Protein AF-A0A7R8X132-F1 (afdb_monomer_lite)

pLDDT: mean 85.8, std 8.88, range [59.72, 95.94]

InterPro domains:
  IPR022711 Ribonuclease Y, N-terminal [PF12072] (1-129)
  IPR036612 K Homology domain, type 1 superfamily [SSF54791] (126-168)

Radius of gyration: 62.12 Å; chains: 1; bounding box: 132×39×145 Å

Structure (mmCIF, N/CA/C/O backbone):
data_AF-A0A7R8X132-F1
#
_entry.id   AF-A0A7R8X132-F1
#
loop_
_atom_site.group_PDB
_atom_site.id
_atom_site.type_symbol
_atom_site.label_atom_id
_atom_site.label_alt_id
_atom_site.label_comp_id
_atom_site.label_asym_id
_atom_site.label_entity_id
_atom_site.label_seq_id
_atom_site.pdbx_PDB_ins_code
_atom_site.Cartn_x
_atom_site.Cartn_y
_atom_site.Cartn_z
_atom_site.occupancy
_atom_site.B_iso_or_equiv
_atom_site.auth_seq_id
_atom_site.auth_comp_id
_atom_site.auth_asym_id
_atom_site.auth_atom_id
_atom_site.pdbx_PDB_model_num
ATOM 1 N N . MET A 1 1 ? -86.370 -22.093 54.206 1.00 59.72 1 MET A N 1
ATOM 2 C CA . MET A 1 1 ? -85.338 -21.589 55.145 1.00 59.72 1 MET A CA 1
ATOM 3 C C . MET A 1 1 ? -84.038 -22.384 55.044 1.00 59.72 1 MET A C 1
ATOM 5 O O . MET A 1 1 ? -83.043 -21.767 54.700 1.00 59.72 1 MET A O 1
ATOM 9 N N . LYS A 1 2 ? -84.050 -23.722 55.172 1.00 67.25 2 LYS A N 1
ATOM 10 C CA . LYS A 1 2 ? -82.848 -24.579 55.025 1.00 67.25 2 LYS A CA 1
ATOM 11 C C . LYS A 1 2 ? -82.049 -24.409 53.719 1.00 67.25 2 LYS A C 1
ATOM 13 O O . LYS A 1 2 ? -80.828 -24.448 53.737 1.00 67.25 2 LYS A O 1
ATOM 18 N N . GLU A 1 3 ? -82.719 -24.190 52.590 1.00 69.88 3 GLU A N 1
ATOM 19 C CA . GLU A 1 3 ? -82.065 -24.012 51.278 1.00 69.88 3 GLU A CA 1
ATOM 20 C C . GLU A 1 3 ? -81.269 -22.697 51.173 1.00 69.88 3 GLU A C 1
ATOM 22 O O . GLU A 1 3 ? -80.229 -22.631 50.524 1.00 69.88 3 GLU A O 1
ATOM 27 N N . ARG A 1 4 ? -81.729 -21.650 51.872 1.00 72.94 4 ARG A N 1
ATOM 28 C CA . ARG A 1 4 ? -81.042 -20.354 51.959 1.00 72.94 4 ARG A CA 1
ATOM 29 C C . ARG A 1 4 ? -79.804 -20.443 52.848 1.00 72.94 4 ARG A C 1
ATOM 31 O O . ARG A 1 4 ? -78.774 -19.896 52.485 1.00 72.94 4 ARG A O 1
ATOM 38 N N . GLU A 1 5 ? -79.892 -21.166 53.963 1.00 76.25 5 GLU A N 1
ATOM 39 C CA . GLU A 1 5 ? -78.749 -21.411 54.854 1.00 76.25 5 GLU A CA 1
ATOM 40 C C . GLU A 1 5 ? -77.649 -22.218 54.153 1.00 76.25 5 GLU A C 1
ATOM 42 O O . GLU A 1 5 ? -76.478 -21.858 54.232 1.00 76.25 5 GLU A O 1
ATOM 47 N N . LEU A 1 6 ? -78.017 -23.251 53.390 1.00 80.38 6 LEU A N 1
ATOM 48 C CA . LEU A 1 6 ? -77.071 -24.037 52.589 1.00 80.38 6 LEU A CA 1
ATOM 49 C C . LEU A 1 6 ? -76.350 -23.197 51.523 1.00 80.38 6 LEU A C 1
ATOM 51 O O . LEU A 1 6 ? -75.138 -23.336 51.361 1.00 80.38 6 LEU A O 1
ATOM 55 N N . ASN A 1 7 ? -77.063 -22.299 50.835 1.00 82.19 7 ASN A N 1
ATOM 56 C CA . ASN A 1 7 ? -76.456 -21.398 49.849 1.00 82.19 7 ASN A CA 1
ATOM 57 C C . ASN A 1 7 ? -75.513 -20.369 50.489 1.00 82.19 7 ASN A C 1
ATOM 59 O O . ASN A 1 7 ? -74.453 -20.088 49.934 1.00 82.19 7 ASN A O 1
ATOM 63 N N . VAL A 1 8 ? -75.859 -19.842 51.668 1.00 84.00 8 VAL A N 1
ATOM 64 C CA . VAL A 1 8 ? -74.996 -18.907 52.409 1.00 84.00 8 VAL A CA 1
ATOM 65 C C . VAL A 1 8 ? -73.705 -19.597 52.856 1.00 84.00 8 VAL A C 1
ATOM 67 O O . VAL A 1 8 ? -72.623 -19.064 52.633 1.00 84.00 8 VAL A O 1
ATOM 70 N N . VAL A 1 9 ? -73.787 -20.822 53.382 1.00 86.19 9 VAL A N 1
ATOM 71 C CA . VAL A 1 9 ? -72.600 -21.599 53.789 1.00 86.19 9 VAL A CA 1
ATOM 72 C C . VAL A 1 9 ? -71.705 -21.950 52.591 1.00 86.19 9 VAL A C 1
ATOM 74 O O . VAL A 1 9 ? -70.477 -21.956 52.709 1.00 86.19 9 VAL A O 1
ATOM 77 N N . ALA A 1 10 ? -72.290 -22.234 51.424 1.00 85.56 10 ALA A N 1
ATOM 78 C CA . ALA A 1 10 ? -71.531 -22.474 50.198 1.00 85.56 10 ALA A CA 1
ATOM 79 C C . ALA A 1 10 ? -70.806 -21.205 49.714 1.00 85.56 10 ALA A C 1
ATOM 81 O O . ALA A 1 10 ? -69.617 -21.268 49.394 1.00 85.56 10 ALA A O 1
ATOM 82 N N . GLN A 1 11 ? -71.483 -20.051 49.735 1.00 86.12 11 GLN A N 1
ATOM 83 C CA . GLN A 1 11 ? -70.882 -18.760 49.392 1.00 86.12 11 GLN A CA 1
ATOM 84 C C . GLN A 1 11 ? -69.781 -18.348 50.376 1.00 86.12 11 GLN A C 1
ATOM 86 O O . GLN A 1 11 ? -68.740 -17.865 49.939 1.00 86.12 11 GLN A O 1
ATOM 91 N N . GLU A 1 12 ? -69.954 -18.582 51.679 1.00 86.44 12 GLU A N 1
ATOM 92 C CA . GLU A 1 12 ? -68.905 -18.332 52.677 1.00 86.44 12 GLU A CA 1
ATOM 93 C C . GLU A 1 12 ? -67.660 -19.186 52.426 1.00 86.44 12 GLU A C 1
ATOM 95 O O . GLU A 1 12 ? -66.541 -18.677 52.504 1.00 86.44 12 GLU A O 1
ATOM 100 N N . LYS A 1 13 ? -67.824 -20.468 52.074 1.00 89.00 13 LYS A N 1
ATOM 101 C CA . LYS A 1 13 ? -66.693 -21.337 51.709 1.00 89.00 13 LYS A CA 1
ATOM 102 C C . LYS A 1 13 ? -65.986 -20.872 50.437 1.00 89.00 13 LYS A C 1
ATOM 104 O O . LYS A 1 13 ? -64.757 -20.885 50.396 1.00 89.00 13 LYS A O 1
ATOM 109 N N . GLU A 1 14 ? -66.732 -20.459 49.414 1.00 91.31 14 GLU A N 1
ATOM 110 C CA . GLU A 1 14 ? -66.153 -19.941 48.170 1.00 91.31 14 GLU A CA 1
ATOM 111 C C . GLU A 1 14 ? -65.413 -18.613 48.398 1.00 91.31 14 GLU A C 1
ATOM 113 O O . GLU A 1 14 ? -64.318 -18.414 47.870 1.00 91.31 14 GLU A O 1
ATOM 118 N N . LEU A 1 15 ? -65.972 -17.726 49.229 1.00 90.19 15 LEU A N 1
ATOM 119 C CA . LEU A 1 15 ? -65.327 -16.481 49.646 1.00 90.19 15 LEU A CA 1
ATOM 120 C C . LEU A 1 15 ? -64.038 -16.746 50.421 1.00 90.19 15 LEU A C 1
ATOM 122 O O . LEU A 1 15 ? -63.036 -16.093 50.145 1.00 90.19 15 LEU A O 1
ATOM 126 N N . LYS A 1 16 ? -64.030 -17.734 51.323 1.00 92.31 16 LYS A N 1
ATOM 127 C CA . LYS A 1 16 ? -62.822 -18.138 52.056 1.00 92.31 16 LYS A CA 1
ATOM 128 C C . LYS A 1 16 ? -61.724 -18.629 51.114 1.00 92.31 16 LYS A C 1
ATOM 130 O O . LYS A 1 16 ? -60.610 -18.130 51.169 1.00 92.31 16 LYS A O 1
ATOM 135 N N . LEU A 1 17 ? -62.067 -19.511 50.172 1.00 92.00 17 LEU A N 1
ATOM 136 C CA . LEU A 1 17 ? -61.132 -20.002 49.152 1.00 92.00 17 LEU A CA 1
ATOM 137 C C . LEU A 1 17 ? -60.581 -18.882 48.259 1.00 92.00 17 LEU A C 1
ATOM 139 O O . LEU A 1 17 ? -59.413 -18.917 47.874 1.00 92.00 17 LEU A O 1
ATOM 143 N N . LYS A 1 18 ? -61.409 -17.894 47.897 1.00 92.19 18 LYS A N 1
ATOM 144 C CA . LYS A 1 18 ? -60.948 -16.719 47.143 1.00 92.19 18 LYS A CA 1
ATOM 145 C C . LYS A 1 18 ? -60.043 -15.827 47.991 1.00 92.19 18 LYS A C 1
ATOM 147 O O . LYS A 1 18 ? -59.037 -15.367 47.465 1.00 92.19 18 LYS A O 1
ATOM 152 N N . ALA A 1 19 ? -60.364 -15.615 49.267 1.00 91.75 19 ALA A N 1
ATOM 153 C CA . ALA A 1 19 ? -59.540 -14.834 50.187 1.00 91.75 19 ALA A CA 1
ATOM 154 C C . ALA A 1 19 ? -58.163 -15.480 50.402 1.00 91.75 19 ALA A C 1
ATOM 156 O O . ALA A 1 19 ? -57.153 -14.792 50.294 1.00 91.75 19 ALA A O 1
ATOM 157 N N . ASP A 1 20 ? -58.113 -16.800 50.592 1.00 92.69 20 ASP A N 1
ATOM 158 C CA . ASP A 1 20 ? -56.856 -17.538 50.745 1.00 92.69 20 ASP A CA 1
ATOM 159 C C . ASP A 1 20 ? -55.994 -17.448 49.470 1.00 92.69 20 ASP A C 1
ATOM 161 O O . ASP A 1 20 ? -54.802 -17.167 49.550 1.00 92.69 20 ASP A O 1
ATOM 165 N N . LYS A 1 21 ? -56.600 -17.566 48.276 1.00 94.00 21 LYS A N 1
ATOM 1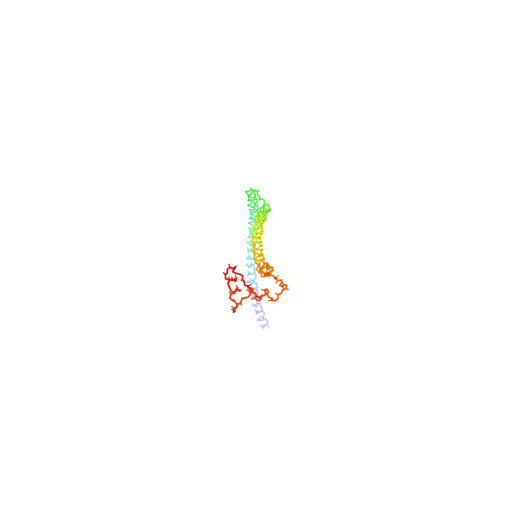66 C CA . LYS A 1 21 ? -55.890 -17.381 46.992 1.00 94.00 21 LYS A CA 1
ATOM 167 C C . LYS A 1 21 ? -55.400 -15.955 46.753 1.00 94.00 21 LYS A C 1
ATOM 169 O O . LYS A 1 21 ? -54.410 -15.764 46.051 1.00 94.00 21 LYS A O 1
ATOM 174 N N . VAL A 1 22 ? -56.134 -14.950 47.229 1.00 93.44 22 VAL A N 1
ATOM 175 C CA . VAL A 1 22 ? -55.699 -13.549 47.135 1.00 93.44 22 VAL A CA 1
ATOM 176 C C . VAL A 1 22 ? -54.499 -13.335 48.046 1.00 93.44 22 VAL A C 1
ATOM 178 O O . VAL A 1 22 ? -53.516 -12.764 47.595 1.00 93.44 22 VAL A O 1
ATOM 181 N N . ARG A 1 23 ? -54.539 -13.884 49.261 1.00 94.44 23 ARG A N 1
ATOM 182 C CA . ARG A 1 23 ? -53.448 -13.784 50.228 1.00 94.44 23 ARG A CA 1
ATOM 183 C C . ARG A 1 23 ? -52.166 -14.463 49.744 1.00 94.44 23 ARG A C 1
ATOM 185 O O . ARG A 1 23 ? -51.103 -13.864 49.812 1.00 94.44 23 ARG A O 1
ATOM 192 N N . GLU A 1 24 ? -52.278 -15.660 49.170 1.00 94.44 24 GLU A N 1
ATOM 193 C CA . GLU A 1 24 ? -51.142 -16.366 48.556 1.00 94.44 24 GLU A CA 1
ATOM 194 C C . GLU A 1 24 ? -50.525 -15.547 47.410 1.00 94.44 24 GLU A C 1
ATOM 196 O O . GLU A 1 24 ? -49.309 -15.435 47.300 1.00 94.44 24 GLU A O 1
ATOM 201 N N . LYS A 1 25 ? -51.358 -14.900 46.582 1.00 94.06 25 LYS A N 1
ATOM 202 C CA . LYS A 1 25 ? -50.873 -14.004 45.523 1.00 94.06 25 LYS A CA 1
ATOM 203 C C . LYS A 1 25 ? -50.231 -12.728 46.059 1.00 94.06 25 LYS A C 1
ATOM 205 O O . LYS A 1 25 ? -49.296 -12.245 45.431 1.00 94.06 25 LYS A O 1
ATOM 210 N N . GLU A 1 26 ? -50.744 -12.159 47.145 1.00 94.31 26 GLU A N 1
ATOM 211 C CA . GLU A 1 26 ? -50.146 -10.983 47.789 1.00 94.31 26 GLU A CA 1
ATOM 212 C C . GLU A 1 26 ? -48.752 -11.312 48.331 1.00 94.31 26 GLU A C 1
ATOM 214 O O . GLU A 1 26 ? -47.812 -10.574 48.046 1.00 94.31 26 GLU A O 1
ATOM 219 N N . GLU A 1 27 ? -48.590 -12.458 48.998 1.00 94.38 27 GLU A N 1
ATOM 220 C CA . GLU A 1 27 ? -47.289 -12.932 49.491 1.00 94.38 27 GLU A CA 1
ATOM 221 C C . GLU A 1 27 ? -46.299 -13.200 48.336 1.00 94.38 27 GLU A C 1
ATOM 223 O O . GLU A 1 27 ? -45.138 -12.784 48.396 1.00 94.38 27 GLU A O 1
ATOM 228 N N . ASP A 1 28 ? -46.760 -13.809 47.237 1.00 94.62 28 ASP A N 1
ATOM 229 C CA . ASP A 1 28 ? -45.958 -14.019 46.021 1.00 94.62 28 ASP A CA 1
ATOM 230 C C . ASP A 1 28 ? -45.520 -12.694 45.368 1.00 94.62 28 ASP A C 1
ATOM 232 O O . ASP A 1 28 ? -44.400 -12.573 44.856 1.00 94.62 28 ASP A O 1
ATOM 236 N N . ILE A 1 29 ? -46.406 -11.692 45.352 1.00 94.38 29 ILE A N 1
ATOM 237 C CA . ILE A 1 29 ? -46.115 -10.365 44.799 1.00 94.38 29 ILE A CA 1
ATOM 238 C C . ILE A 1 29 ? -45.101 -9.634 45.682 1.00 94.38 29 ILE A C 1
ATOM 240 O O . ILE A 1 29 ? -44.121 -9.120 45.144 1.00 94.38 29 ILE A O 1
ATOM 244 N N . GLU A 1 30 ? -45.272 -9.635 47.007 1.00 95.25 30 GLU A N 1
ATOM 245 C CA . GLU A 1 30 ? -44.312 -9.027 47.940 1.00 95.25 30 GLU A CA 1
ATOM 246 C C . GLU A 1 30 ? -42.924 -9.670 47.826 1.00 95.25 30 GLU A C 1
ATOM 248 O O . GLU A 1 30 ? -41.906 -8.969 47.779 1.00 95.25 30 GLU A O 1
ATOM 253 N N . SER A 1 31 ? -42.867 -11.002 47.708 1.00 95.00 31 SER A N 1
ATOM 254 C CA . SER A 1 31 ? -41.612 -11.725 47.498 1.00 95.00 31 SER A CA 1
ATOM 255 C C . SER A 1 31 ? -40.907 -11.254 46.221 1.00 95.00 31 SER A C 1
ATOM 257 O O . SER A 1 31 ? -39.746 -10.829 46.276 1.00 95.00 31 SER A O 1
ATOM 259 N N . ARG A 1 32 ? -41.627 -11.216 45.091 1.00 94.38 32 ARG A N 1
ATOM 260 C CA . ARG A 1 32 ? -41.091 -10.747 43.802 1.00 94.38 32 ARG A CA 1
ATOM 261 C C . ARG A 1 32 ? -40.678 -9.282 43.827 1.00 94.38 32 ARG A C 1
ATOM 263 O O . ARG A 1 32 ? -39.668 -8.931 43.219 1.00 94.38 32 ARG A O 1
ATOM 270 N N . GLU A 1 33 ? -41.421 -8.415 44.508 1.00 94.62 33 GLU A N 1
ATOM 271 C CA . GLU A 1 33 ? -41.042 -7.007 44.650 1.00 94.62 33 GLU A CA 1
ATOM 272 C C . GLU A 1 33 ? -39.722 -6.856 45.412 1.00 94.62 33 GLU A C 1
ATOM 274 O O . GLU A 1 33 ? -38.860 -6.071 45.000 1.00 94.62 33 GLU A O 1
ATOM 279 N N . SER A 1 34 ? -39.517 -7.652 46.467 1.00 95.00 34 SER A N 1
ATOM 280 C CA . SER A 1 34 ? -38.257 -7.657 47.216 1.00 95.00 34 SER A CA 1
ATOM 281 C C . SER A 1 34 ? -37.073 -8.139 46.363 1.00 95.00 34 SER A C 1
ATOM 283 O O . SER A 1 34 ? -35.996 -7.529 46.382 1.00 95.00 34 SER A O 1
ATOM 285 N N . GLU A 1 35 ? -37.277 -9.173 45.540 1.00 95.31 35 GLU A N 1
ATOM 286 C CA . GLU A 1 35 ? -36.259 -9.694 44.626 1.00 95.31 35 GLU A CA 1
ATOM 287 C C . GLU A 1 35 ? -35.910 -8.669 43.545 1.00 95.31 35 GLU A C 1
ATOM 289 O O . GLU A 1 35 ? -34.735 -8.370 43.322 1.00 95.31 35 GLU A O 1
ATOM 294 N N . ILE A 1 36 ? -36.921 -8.059 42.917 1.00 94.31 36 ILE A N 1
ATOM 295 C CA . ILE A 1 36 ? -36.733 -7.027 41.891 1.00 94.31 36 ILE A CA 1
ATOM 296 C C . ILE A 1 36 ? -35.983 -5.826 42.468 1.00 94.31 36 ILE A C 1
ATOM 298 O O . ILE A 1 36 ? -35.088 -5.290 41.808 1.00 94.31 36 ILE A O 1
ATOM 302 N N . LYS A 1 37 ? -36.310 -5.406 43.695 1.00 95.94 37 LYS A N 1
ATOM 303 C CA . LYS A 1 37 ? -35.606 -4.310 44.368 1.00 95.94 37 LYS A CA 1
ATOM 304 C C . LYS A 1 37 ? -34.130 -4.649 44.575 1.00 95.94 37 LYS A C 1
ATOM 306 O O . LYS A 1 37 ? -33.264 -3.858 44.204 1.00 95.94 37 LYS A O 1
ATOM 311 N N . THR A 1 38 ? -33.843 -5.853 45.062 1.00 95.75 38 THR A N 1
ATOM 312 C CA . THR A 1 38 ? -32.470 -6.327 45.286 1.00 95.75 38 THR A CA 1
ATOM 313 C C . THR A 1 38 ? -31.679 -6.414 43.974 1.00 95.75 38 THR A C 1
ATOM 315 O O . THR A 1 38 ? -30.521 -5.996 43.905 1.00 95.75 38 THR A O 1
ATOM 318 N N . ILE A 1 39 ? -32.304 -6.903 42.898 1.00 94.81 39 ILE A N 1
ATOM 319 C CA . ILE A 1 39 ? -31.688 -6.972 41.566 1.00 94.81 39 ILE A CA 1
ATOM 320 C C . ILE A 1 39 ? -31.382 -5.569 41.037 1.00 94.81 39 ILE A C 1
ATOM 322 O O . ILE A 1 39 ? -30.280 -5.342 40.539 1.00 94.81 39 ILE A O 1
ATOM 326 N N . ARG A 1 40 ? -32.316 -4.617 41.170 1.00 94.44 40 ARG A N 1
ATOM 327 C CA . ARG A 1 40 ? -32.112 -3.226 40.734 1.00 94.44 40 ARG A CA 1
ATOM 328 C C . ARG A 1 40 ? -30.947 -2.567 41.462 1.00 94.44 40 ARG A C 1
ATOM 330 O O . ARG A 1 40 ? -30.082 -1.995 40.804 1.00 94.44 40 ARG A O 1
ATOM 337 N N . GLU A 1 41 ? -30.880 -2.706 42.784 1.00 95.69 41 GLU A N 1
ATOM 338 C CA . GLU A 1 41 ? -29.783 -2.150 43.584 1.00 95.69 41 GLU A CA 1
ATOM 339 C C . GLU A 1 41 ? -28.422 -2.748 43.187 1.00 95.69 41 GLU A C 1
ATOM 341 O O . GLU A 1 41 ? -27.416 -2.039 43.107 1.00 95.69 41 GLU A O 1
ATOM 346 N N . ASN A 1 42 ? -28.372 -4.052 42.897 1.00 94.38 42 ASN A N 1
ATOM 347 C CA . ASN A 1 42 ? -27.150 -4.703 42.425 1.00 94.38 42 ASN A CA 1
ATOM 348 C C . ASN A 1 42 ? -26.753 -4.246 41.016 1.00 94.38 42 ASN A C 1
ATOM 350 O O . ASN A 1 42 ? -25.571 -3.996 40.767 1.00 94.38 42 ASN A O 1
ATOM 354 N N . LEU A 1 43 ? -27.721 -4.099 40.110 1.00 93.94 43 LEU A N 1
ATOM 355 C CA . LEU A 1 43 ? -27.483 -3.631 38.747 1.00 93.94 43 LEU A CA 1
ATOM 356 C C . LEU A 1 43 ? -26.944 -2.195 38.740 1.00 93.94 43 LEU A C 1
ATOM 358 O O . LEU A 1 43 ? -25.992 -1.891 38.025 1.00 93.94 43 LEU A O 1
ATOM 362 N N . GLU A 1 44 ? -27.503 -1.324 39.579 1.00 95.25 44 GLU A N 1
ATOM 363 C CA . GLU A 1 44 ? -27.070 0.067 39.709 1.00 95.25 44 GLU A CA 1
ATOM 364 C C . GLU A 1 44 ? -25.640 0.167 40.261 1.00 95.25 44 GLU A C 1
ATOM 366 O O . GLU A 1 44 ? -24.813 0.926 39.746 1.00 95.25 44 GLU A O 1
ATOM 371 N N . LYS A 1 45 ? -25.289 -0.670 41.247 1.00 95.69 45 LYS A N 1
ATOM 372 C CA . LYS A 1 45 ? -23.903 -0.785 41.733 1.00 95.69 45 LYS A CA 1
ATOM 373 C C . LYS A 1 45 ? -22.953 -1.244 40.627 1.00 95.69 45 LYS A C 1
ATOM 375 O O . LYS A 1 45 ? -21.878 -0.663 40.477 1.00 95.69 45 LYS A O 1
ATOM 380 N N . GLN A 1 46 ? -23.333 -2.256 39.848 1.00 93.69 46 GLN A N 1
ATOM 381 C CA . GLN A 1 46 ? -22.509 -2.752 38.743 1.00 93.69 46 GLN A CA 1
ATOM 382 C C . GLN A 1 46 ? -22.312 -1.693 37.657 1.00 93.69 46 GLN A C 1
ATOM 384 O O . GLN A 1 46 ? -21.179 -1.476 37.232 1.00 93.69 46 GLN A O 1
ATOM 389 N N . LEU A 1 47 ? -23.376 -0.988 37.264 1.00 94.25 47 LEU A N 1
ATOM 390 C CA . LEU A 1 47 ? -23.305 0.123 36.313 1.00 94.25 47 LEU A CA 1
ATOM 391 C C . LEU A 1 47 ? -22.327 1.196 36.788 1.00 94.25 47 LEU A C 1
ATOM 393 O O . LEU A 1 47 ? -21.426 1.572 36.046 1.00 94.25 47 LEU A O 1
ATOM 397 N N . ASN A 1 48 ? -22.428 1.619 38.048 1.00 94.88 48 ASN A N 1
ATOM 398 C CA . ASN A 1 48 ? -21.522 2.617 38.612 1.00 94.88 48 ASN A CA 1
ATOM 399 C C . ASN A 1 48 ? -20.054 2.159 38.617 1.00 94.88 48 ASN A C 1
ATOM 401 O O . ASN A 1 48 ? -19.158 2.957 38.336 1.00 94.88 48 ASN A O 1
ATOM 405 N N . ILE A 1 49 ? -19.786 0.880 38.901 1.00 94.94 49 ILE A N 1
ATOM 406 C CA . ILE A 1 49 ? -18.429 0.314 38.844 1.00 94.94 49 ILE A CA 1
ATOM 407 C C . ILE A 1 49 ? -17.902 0.305 37.406 1.00 94.94 49 ILE A C 1
ATOM 409 O O . ILE A 1 49 ? -16.751 0.675 37.173 1.00 94.94 49 ILE A O 1
ATOM 413 N N . VAL A 1 50 ? -18.727 -0.110 36.443 1.00 94.12 50 VAL A N 1
ATOM 414 C CA . VAL A 1 50 ? -18.342 -0.170 35.027 1.00 94.12 50 VAL A CA 1
ATOM 415 C C . VAL A 1 50 ? -18.056 1.227 34.484 1.00 94.12 50 VAL A C 1
ATOM 417 O O . VAL A 1 50 ? -17.030 1.418 33.834 1.00 94.12 50 VAL A O 1
ATOM 420 N N . THR A 1 51 ? -18.897 2.213 34.801 1.00 94.75 51 THR A N 1
ATOM 421 C CA . THR A 1 51 ? -18.692 3.606 34.382 1.00 94.75 51 THR A CA 1
ATOM 422 C C . THR A 1 51 ? -17.384 4.162 34.937 1.00 94.75 51 THR A C 1
ATOM 424 O O . THR A 1 51 ? -16.574 4.682 34.174 1.00 94.75 51 THR A O 1
ATOM 427 N N . LYS A 1 52 ? -17.108 3.958 36.234 1.00 95.12 52 LYS A N 1
ATOM 428 C CA . LYS A 1 52 ? -15.837 4.384 36.844 1.00 95.12 52 LYS A CA 1
ATOM 429 C C . LYS A 1 52 ? -14.626 3.715 36.199 1.00 95.12 52 LYS A C 1
ATOM 431 O O . LYS A 1 52 ? -13.668 4.399 35.856 1.00 95.12 52 LYS A O 1
ATOM 436 N N . LYS A 1 53 ? -14.678 2.398 35.975 1.00 92.06 53 LYS A N 1
ATOM 437 C CA . LYS A 1 53 ? -13.593 1.671 35.297 1.00 92.06 53 LYS A CA 1
ATOM 438 C C . LYS A 1 53 ? -13.354 2.175 33.878 1.00 92.06 53 LYS A C 1
ATOM 440 O O . LYS A 1 53 ? -12.207 2.244 33.450 1.00 92.06 53 LYS A O 1
ATOM 445 N N . LYS A 1 54 ? -14.418 2.518 33.150 1.00 92.69 54 LYS A N 1
ATOM 446 C CA . LYS A 1 54 ? -14.310 3.069 31.798 1.00 92.69 54 LYS A CA 1
ATOM 447 C C . LYS A 1 54 ? -13.612 4.429 31.814 1.00 92.69 54 LYS A C 1
ATOM 449 O O . LYS A 1 54 ? -12.655 4.619 31.076 1.00 92.69 54 LYS A O 1
ATOM 454 N N . GLU A 1 55 ? -14.018 5.327 32.709 1.00 94.44 55 GLU A N 1
ATOM 455 C CA . GLU A 1 55 ? -13.368 6.635 32.862 1.00 94.44 55 GLU A CA 1
ATOM 456 C C . GLU A 1 55 ? -11.893 6.526 33.278 1.00 94.44 55 GLU A C 1
ATOM 458 O O . GLU A 1 55 ? -11.053 7.293 32.807 1.00 94.44 55 GLU A O 1
ATOM 463 N N . GLU A 1 56 ? -11.559 5.587 34.166 1.00 92.62 56 GLU A N 1
ATOM 464 C CA . GLU A 1 56 ? -10.172 5.317 34.561 1.00 92.62 56 GLU A CA 1
ATOM 465 C C . GLU A 1 56 ? -9.338 4.786 33.390 1.00 92.62 56 GLU A C 1
ATOM 467 O O . GLU A 1 56 ? -8.204 5.231 33.201 1.00 92.62 56 GLU A O 1
ATOM 472 N N . LEU A 1 57 ? -9.903 3.880 32.586 1.00 91.19 57 LEU A N 1
ATOM 473 C CA . LEU A 1 57 ? -9.251 3.327 31.401 1.00 91.19 57 LEU A CA 1
ATOM 474 C C . LEU A 1 57 ? -9.001 4.404 30.341 1.00 91.19 57 LEU A C 1
ATOM 476 O O . LEU A 1 57 ? -7.894 4.490 29.814 1.00 91.19 57 LEU A O 1
ATOM 480 N N . ASP A 1 58 ? -9.993 5.252 30.070 1.00 91.50 58 ASP A N 1
ATOM 481 C CA . ASP A 1 58 ? -9.869 6.339 29.096 1.00 91.50 58 ASP A CA 1
ATOM 482 C C . ASP A 1 58 ? -8.778 7.333 29.531 1.00 91.50 58 ASP A C 1
ATOM 484 O O . ASP A 1 58 ? -7.898 7.685 28.742 1.00 91.50 58 ASP A O 1
ATOM 488 N N . LYS A 1 59 ? -8.737 7.695 30.822 1.00 94.00 59 LYS A N 1
ATOM 489 C CA . LYS A 1 59 ? -7.668 8.539 31.389 1.00 94.00 59 LYS A CA 1
ATOM 490 C C . LYS A 1 59 ? -6.292 7.874 31.330 1.00 94.00 59 LYS A C 1
ATOM 492 O O . LYS A 1 59 ? -5.290 8.560 31.123 1.00 94.00 59 LYS A O 1
ATOM 497 N N . ALA A 1 60 ? -6.211 6.563 31.560 1.00 89.50 60 ALA A N 1
ATOM 498 C CA . ALA A 1 60 ? -4.957 5.820 31.467 1.00 89.50 60 ALA A CA 1
ATOM 499 C C . ALA A 1 60 ? -4.446 5.774 30.020 1.00 89.50 60 ALA A C 1
ATOM 501 O O . ALA A 1 60 ? -3.273 6.058 29.784 1.00 89.50 60 ALA A O 1
ATOM 502 N N . ASN A 1 61 ? -5.329 5.509 29.054 1.00 84.81 61 ASN A N 1
ATOM 503 C CA . ASN A 1 61 ? -5.002 5.543 27.630 1.00 84.81 61 ASN A CA 1
ATOM 504 C C . ASN A 1 61 ? -4.503 6.920 27.197 1.00 84.81 61 ASN A C 1
ATOM 506 O O . ASN A 1 61 ? -3.466 7.010 26.548 1.00 84.81 61 ASN A O 1
ATOM 510 N N . GLU A 1 62 ? -5.168 7.998 27.612 1.00 88.25 62 GLU A N 1
ATOM 511 C CA . GLU A 1 62 ? -4.737 9.355 27.270 1.00 88.25 62 GLU A CA 1
ATOM 512 C C . GLU A 1 62 ? -3.343 9.679 27.839 1.00 88.25 62 GLU A C 1
ATOM 514 O O . GLU A 1 62 ? -2.509 10.287 27.167 1.00 88.25 62 GLU A O 1
ATOM 519 N N . LYS A 1 63 ? -3.042 9.218 29.062 1.00 86.56 63 LYS A N 1
ATOM 520 C CA . LYS A 1 63 ? -1.695 9.329 29.647 1.00 86.56 63 LYS A CA 1
ATOM 521 C C . LYS A 1 63 ? -0.661 8.507 28.884 1.00 86.56 63 LYS A C 1
ATOM 523 O O . LYS A 1 63 ? 0.456 8.985 28.705 1.00 86.56 63 LYS A O 1
ATOM 528 N N . HIS A 1 64 ? -1.005 7.296 28.452 1.00 78.81 64 HIS A N 1
ATOM 529 C CA . HIS A 1 64 ? -0.111 6.457 27.657 1.00 78.81 64 HIS A CA 1
ATOM 530 C C . HIS A 1 64 ? 0.175 7.070 26.288 1.00 78.81 64 HIS A C 1
ATOM 532 O O . HIS A 1 64 ? 1.336 7.101 25.892 1.00 78.81 64 HIS A O 1
ATOM 538 N N . ILE A 1 65 ? -0.839 7.620 25.616 1.00 77.62 65 ILE A N 1
ATOM 539 C CA . ILE A 1 65 ? -0.679 8.343 24.349 1.00 77.62 65 ILE A CA 1
ATOM 540 C C . ILE A 1 65 ? 0.257 9.536 24.551 1.00 77.62 65 ILE A C 1
ATOM 542 O O . ILE A 1 65 ? 1.293 9.602 23.901 1.00 77.62 65 ILE A O 1
ATOM 546 N N . LYS A 1 66 ? -0.007 10.396 25.542 1.00 79.94 66 LYS A N 1
ATOM 547 C CA . LYS A 1 66 ? 0.869 11.539 25.860 1.00 79.94 66 LYS A CA 1
ATOM 548 C C . LYS A 1 66 ? 2.293 11.122 26.229 1.00 79.94 66 LYS A C 1
ATOM 550 O O . LYS A 1 66 ? 3.254 11.817 25.909 1.00 79.94 66 LYS A O 1
ATOM 555 N N . ALA A 1 67 ? 2.466 10.006 26.935 1.00 76.44 67 ALA A N 1
ATOM 556 C CA . ALA A 1 67 ? 3.790 9.484 27.261 1.00 76.44 67 ALA A CA 1
ATOM 557 C C . ALA A 1 67 ? 4.518 8.975 26.009 1.00 76.44 67 ALA A C 1
ATOM 559 O O . ALA A 1 67 ? 5.705 9.249 25.853 1.00 76.44 67 ALA A O 1
ATOM 560 N N . LEU A 1 68 ? 3.816 8.287 25.105 1.00 70.81 68 LEU A N 1
ATOM 561 C CA . LEU A 1 68 ? 4.359 7.828 23.828 1.00 70.81 68 LEU A CA 1
ATOM 562 C C . LEU A 1 68 ? 4.719 8.999 22.910 1.00 70.81 68 LEU A C 1
ATOM 564 O O . LEU A 1 68 ? 5.810 8.990 22.353 1.00 70.81 68 LEU A O 1
ATOM 568 N N . GLU A 1 69 ? 3.876 10.028 22.825 1.00 69.62 69 GLU A N 1
ATOM 569 C CA . GLU A 1 69 ? 4.165 11.278 22.105 1.00 69.62 69 GLU A CA 1
ATOM 570 C C . GLU A 1 69 ? 5.440 11.949 22.644 1.00 69.62 69 GLU A C 1
ATOM 572 O O . GLU A 1 69 ? 6.332 12.323 21.881 1.00 69.62 69 GLU A O 1
ATOM 577 N N . ASN A 1 70 ? 5.586 12.027 23.972 1.00 69.94 70 ASN A N 1
ATOM 578 C CA . ASN A 1 70 ? 6.779 12.591 24.608 1.00 69.94 70 ASN A CA 1
ATOM 579 C C . ASN A 1 70 ? 8.045 11.742 24.387 1.00 69.94 70 ASN A C 1
ATOM 581 O O . ASN A 1 70 ? 9.130 12.297 24.210 1.00 69.94 70 ASN A O 1
ATOM 585 N N . ILE A 1 71 ? 7.930 10.408 24.405 1.00 64.50 71 ILE A N 1
ATOM 586 C CA . ILE A 1 71 ? 9.057 9.485 24.181 1.00 64.50 71 ILE A CA 1
ATOM 587 C C . ILE A 1 71 ? 9.485 9.499 22.709 1.00 64.50 71 ILE A C 1
ATOM 589 O O . ILE A 1 71 ? 10.683 9.498 22.424 1.00 64.50 71 ILE A O 1
ATOM 593 N N . ALA A 1 72 ? 8.526 9.544 21.782 1.00 62.66 72 ALA A N 1
ATOM 594 C CA . ALA A 1 72 ? 8.784 9.581 20.347 1.00 62.66 72 ALA A CA 1
ATOM 595 C C . ALA A 1 72 ? 9.345 10.933 19.875 1.00 62.66 72 ALA A C 1
ATOM 597 O O . ALA A 1 72 ? 9.959 10.980 18.811 1.00 62.66 72 ALA A O 1
ATOM 598 N N . LYS A 1 73 ? 9.163 12.020 20.651 1.00 65.19 73 LYS A N 1
ATOM 599 C CA . LYS A 1 73 ? 9.527 13.408 20.280 1.00 65.19 73 LYS A CA 1
ATOM 600 C C . LYS A 1 73 ? 8.998 13.842 18.901 1.00 65.19 73 LYS A C 1
ATOM 602 O O . LYS A 1 73 ? 9.505 14.795 18.316 1.00 65.19 73 LYS A O 1
ATOM 607 N N . LEU A 1 74 ? 8.000 13.133 18.395 1.00 63.50 74 LEU A N 1
ATOM 608 C CA . LEU A 1 74 ? 7.350 13.319 17.110 1.00 63.50 74 LEU A CA 1
ATOM 609 C C . LEU A 1 74 ? 5.865 13.153 17.387 1.00 63.50 74 LEU A C 1
ATOM 611 O O . LEU A 1 74 ? 5.452 12.138 17.957 1.00 63.50 74 LEU A O 1
ATOM 615 N N . SER A 1 75 ? 5.070 14.154 17.022 1.00 69.44 75 SER A N 1
ATOM 616 C CA . SER A 1 75 ? 3.623 13.976 17.015 1.00 69.44 75 SER A CA 1
ATOM 617 C C . SER A 1 75 ? 3.239 12.954 15.937 1.00 69.44 75 SER A C 1
ATOM 619 O O . SER A 1 75 ? 3.997 12.704 14.995 1.00 69.44 75 SER A O 1
ATOM 621 N N . GLU A 1 76 ? 2.049 12.358 16.042 1.00 65.94 76 GLU A N 1
ATOM 622 C CA . GLU A 1 76 ? 1.523 11.457 15.004 1.00 65.94 76 GLU A CA 1
ATOM 623 C C . GLU A 1 76 ? 1.526 12.124 13.612 1.00 65.94 76 GLU A C 1
ATOM 625 O O . GLU A 1 76 ? 1.796 11.475 12.599 1.00 65.94 76 GLU A O 1
ATOM 630 N N . ALA A 1 77 ? 1.294 13.440 13.572 1.00 69.94 77 ALA A N 1
ATOM 631 C CA . ALA A 1 77 ? 1.366 14.243 12.359 1.00 69.94 77 ALA A CA 1
ATOM 632 C C . ALA A 1 77 ? 2.798 14.320 11.799 1.00 69.94 77 ALA A C 1
ATOM 634 O O . ALA A 1 77 ? 2.991 14.044 10.614 1.00 69.94 77 ALA A O 1
ATOM 635 N N . ASP A 1 78 ? 3.796 14.593 12.645 1.00 70.69 78 ASP A N 1
ATOM 636 C CA . ASP A 1 78 ? 5.201 14.709 12.222 1.00 70.69 78 ASP A CA 1
ATOM 637 C C . ASP A 1 78 ? 5.759 13.367 11.726 1.00 70.69 78 ASP A C 1
ATOM 639 O O . ASP A 1 78 ? 6.490 13.304 10.736 1.00 70.69 78 ASP A O 1
ATOM 643 N N . ALA A 1 79 ? 5.386 12.264 12.385 1.00 68.69 79 ALA A N 1
ATOM 644 C CA . ALA A 1 79 ? 5.784 10.921 11.967 1.00 68.69 79 ALA A CA 1
ATOM 645 C C . ALA A 1 79 ? 5.205 10.567 10.587 1.00 68.69 79 ALA A C 1
ATOM 647 O O . ALA A 1 79 ? 5.881 9.965 9.750 1.00 68.69 79 ALA A O 1
ATOM 648 N N . LYS A 1 80 ? 3.956 10.969 10.329 1.00 73.00 80 LYS A N 1
ATOM 649 C CA . LYS A 1 80 ? 3.299 10.769 9.036 1.00 73.00 80 LYS A CA 1
ATOM 650 C C . LYS A 1 80 ? 3.929 11.628 7.940 1.00 73.00 80 LYS A C 1
ATOM 652 O O . LYS A 1 80 ? 4.084 11.148 6.817 1.00 73.00 80 LYS A O 1
ATOM 657 N N . GLU A 1 81 ? 4.310 12.861 8.261 1.00 80.75 81 GLU A N 1
ATOM 658 C CA . GLU A 1 81 ? 4.983 13.775 7.336 1.00 80.75 81 GLU A CA 1
ATOM 659 C C . GLU A 1 81 ? 6.378 13.269 6.952 1.00 80.75 81 GLU A C 1
ATOM 661 O O . GLU A 1 81 ? 6.661 13.114 5.764 1.00 80.75 81 GLU A O 1
ATOM 666 N N . GLN A 1 82 ? 7.203 12.868 7.926 1.00 74.12 82 GLN A N 1
ATOM 667 C CA . GLN A 1 82 ? 8.514 12.266 7.648 1.00 74.12 82 GLN A CA 1
ATOM 668 C C . GLN A 1 82 ? 8.416 11.008 6.785 1.00 74.12 82 GLN A C 1
ATOM 670 O O . GLN A 1 82 ? 9.240 10.792 5.894 1.00 74.12 82 GLN A O 1
ATOM 675 N N . LEU A 1 83 ? 7.414 10.165 7.037 1.00 73.25 83 LEU A N 1
ATOM 676 C CA . LEU A 1 83 ? 7.228 8.934 6.278 1.00 73.25 83 LEU A CA 1
ATOM 677 C C . LEU A 1 83 ? 6.794 9.230 4.835 1.00 73.25 83 LEU A C 1
ATOM 679 O O . LEU A 1 83 ? 7.279 8.585 3.906 1.00 73.25 83 LEU A O 1
ATOM 683 N N . LEU A 1 84 ? 5.941 10.238 4.630 1.00 77.38 84 LEU A N 1
ATOM 684 C CA . LEU A 1 84 ? 5.571 10.716 3.296 1.00 77.38 84 LEU A CA 1
ATOM 685 C C . LEU A 1 84 ? 6.767 11.302 2.542 1.00 77.38 84 LEU A C 1
ATOM 687 O O . LEU A 1 84 ? 6.938 11.004 1.360 1.00 77.38 84 LEU A O 1
ATOM 691 N N . ASP A 1 85 ? 7.610 12.090 3.202 1.00 84.00 85 ASP A N 1
ATOM 692 C CA . ASP A 1 85 ? 8.778 12.697 2.562 1.00 84.00 85 ASP A CA 1
ATOM 693 C C . ASP A 1 85 ? 9.864 11.669 2.226 1.00 84.00 85 ASP A C 1
ATOM 695 O O . ASP A 1 85 ? 10.433 11.712 1.134 1.00 84.00 85 ASP A O 1
ATOM 699 N N . ALA A 1 86 ? 10.078 10.667 3.083 1.00 78.00 86 ALA A N 1
ATOM 700 C CA . ALA A 1 86 ? 10.951 9.537 2.769 1.00 78.00 86 ALA A CA 1
ATOM 701 C C . ALA A 1 86 ? 10.462 8.749 1.539 1.00 78.00 86 ALA A C 1
ATOM 703 O O . ALA A 1 86 ? 11.264 8.343 0.693 1.00 78.00 86 ALA A O 1
ATOM 704 N N . VAL A 1 87 ? 9.144 8.555 1.405 1.00 79.19 87 VAL A N 1
ATOM 705 C CA . VAL A 1 87 ? 8.551 7.897 0.231 1.00 79.19 87 VAL A CA 1
ATOM 706 C C . VAL A 1 87 ? 8.731 8.748 -1.025 1.00 79.19 87 VAL A C 1
ATOM 708 O O . VAL A 1 87 ? 9.141 8.207 -2.051 1.00 79.19 87 VAL A O 1
ATOM 711 N N . LYS A 1 88 ? 8.492 10.065 -0.962 1.00 84.19 88 LYS A N 1
ATOM 712 C CA . LYS A 1 88 ? 8.714 10.969 -2.106 1.00 84.19 88 LYS A CA 1
ATOM 713 C C . LYS A 1 88 ? 10.166 10.936 -2.581 1.00 84.19 88 LYS A C 1
ATOM 715 O O . LYS A 1 88 ? 10.398 10.730 -3.768 1.00 84.19 88 LYS A O 1
ATOM 720 N N . ALA A 1 89 ? 11.127 11.056 -1.664 1.00 87.06 89 ALA A N 1
ATOM 721 C CA . ALA A 1 89 ? 12.554 11.031 -1.994 1.00 87.06 89 ALA A CA 1
ATOM 722 C C . ALA A 1 89 ? 12.975 9.709 -2.658 1.00 87.06 89 ALA A C 1
ATOM 724 O O . ALA A 1 89 ? 13.768 9.692 -3.604 1.00 87.06 89 ALA A O 1
ATOM 725 N N . LYS A 1 90 ? 12.413 8.586 -2.196 1.00 83.25 90 LYS A N 1
ATOM 726 C CA . LYS A 1 90 ? 12.649 7.279 -2.812 1.00 83.25 90 LYS A CA 1
ATOM 727 C C . LYS A 1 90 ? 12.068 7.200 -4.225 1.00 83.25 90 LYS A C 1
ATOM 729 O O . LYS A 1 90 ? 12.770 6.780 -5.138 1.00 83.25 90 LYS A O 1
ATOM 734 N N . VAL A 1 91 ? 10.825 7.648 -4.416 1.00 85.88 91 VAL A N 1
ATOM 735 C CA . VAL A 1 91 ? 10.171 7.665 -5.736 1.00 85.88 91 VAL A CA 1
ATOM 736 C C . VAL A 1 91 ? 10.940 8.542 -6.725 1.00 85.88 91 VAL A C 1
ATOM 738 O O . VAL A 1 91 ? 11.124 8.143 -7.869 1.00 85.88 91 VAL A O 1
ATOM 741 N N . GLU A 1 92 ? 11.428 9.703 -6.292 1.00 88.44 92 GLU A N 1
ATOM 742 C CA . GLU A 1 92 ? 12.232 10.601 -7.127 1.00 88.44 92 GLU A CA 1
ATOM 743 C C . GLU A 1 92 ? 13.562 9.954 -7.545 1.00 88.44 92 GLU A C 1
ATOM 745 O O . GLU A 1 92 ? 13.972 10.040 -8.703 1.00 88.44 92 GLU A O 1
ATOM 750 N N . THR A 1 93 ? 14.197 9.220 -6.630 1.00 89.94 93 THR A N 1
ATOM 751 C CA . THR A 1 93 ? 15.437 8.481 -6.908 1.00 89.94 93 THR A CA 1
ATOM 752 C C . THR A 1 93 ? 15.216 7.346 -7.910 1.00 89.94 93 THR A C 1
ATOM 754 O O . THR A 1 93 ? 15.982 7.206 -8.867 1.00 89.94 93 THR A O 1
ATOM 757 N N . ASP A 1 94 ? 14.149 6.567 -7.728 1.00 85.56 94 ASP A N 1
ATOM 758 C CA . ASP A 1 94 ? 13.787 5.472 -8.630 1.00 85.56 94 ASP A CA 1
ATOM 759 C C . ASP A 1 94 ? 13.393 6.007 -10.020 1.00 85.56 94 ASP A C 1
ATOM 761 O O . ASP A 1 94 ? 13.798 5.449 -11.043 1.00 85.56 94 ASP A O 1
ATOM 765 N N . ALA A 1 95 ? 12.673 7.132 -10.080 1.00 85.44 95 ALA A N 1
ATOM 766 C CA . ALA A 1 95 ? 12.321 7.798 -11.332 1.00 85.44 95 ALA A CA 1
ATOM 767 C C . ALA A 1 95 ? 13.566 8.265 -12.107 1.00 85.44 95 ALA A C 1
ATOM 769 O O . ALA A 1 95 ? 13.672 7.996 -13.305 1.00 85.44 95 ALA A O 1
ATOM 770 N N . MET A 1 96 ? 14.539 8.887 -11.429 1.00 89.88 96 MET A N 1
ATOM 771 C CA . MET A 1 96 ? 15.809 9.286 -12.051 1.00 89.88 96 MET A CA 1
ATOM 772 C C . MET A 1 96 ? 16.594 8.087 -12.599 1.00 89.88 96 MET A C 1
ATOM 774 O O . MET A 1 96 ? 17.207 8.181 -13.666 1.00 89.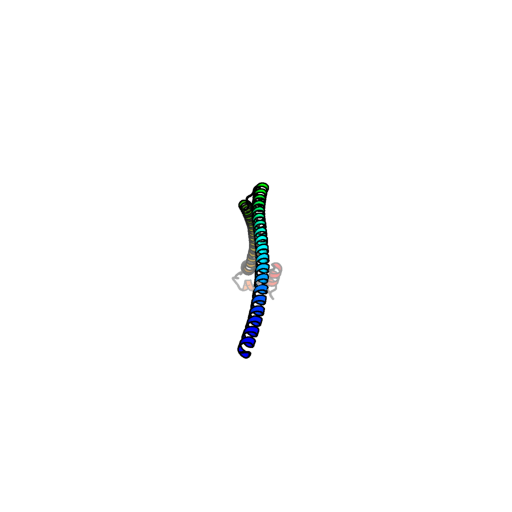88 96 MET A O 1
ATOM 778 N N . ALA A 1 97 ? 16.589 6.953 -11.891 1.00 91.31 97 ALA A N 1
ATOM 779 C CA . ALA A 1 97 ? 17.243 5.735 -12.363 1.00 91.31 97 ALA A CA 1
ATOM 780 C C . ALA A 1 97 ? 16.588 5.209 -13.652 1.00 91.31 97 ALA A C 1
ATOM 782 O O . ALA A 1 97 ? 17.288 4.936 -14.630 1.00 91.31 97 ALA A O 1
ATOM 783 N N . ILE A 1 98 ? 15.252 5.154 -13.688 1.00 90.62 98 ILE A N 1
ATOM 784 C CA . ILE A 1 98 ? 14.487 4.730 -14.870 1.00 90.62 98 ILE A CA 1
ATOM 785 C C . ILE A 1 98 ? 14.755 5.659 -16.059 1.00 90.62 98 ILE A C 1
ATOM 787 O O . ILE A 1 98 ? 14.980 5.183 -17.172 1.00 90.62 98 ILE A O 1
ATOM 791 N N . GLU A 1 99 ? 14.757 6.976 -15.843 1.00 90.62 99 GLU A N 1
ATOM 792 C CA . GLU A 1 99 ? 15.015 7.948 -16.908 1.00 90.62 99 GLU A CA 1
ATOM 793 C C . GLU A 1 99 ? 16.425 7.782 -17.492 1.00 90.62 99 GLU A C 1
ATOM 795 O O . GLU A 1 99 ? 16.610 7.747 -18.713 1.00 90.62 99 GLU A O 1
ATOM 800 N N . LYS A 1 100 ? 17.429 7.604 -16.629 1.00 92.94 100 LYS A N 1
ATOM 801 C CA . LYS A 1 100 ? 18.815 7.386 -17.054 1.00 92.94 100 LYS A CA 1
ATOM 802 C C . LYS A 1 100 ? 18.973 6.101 -17.870 1.00 92.94 100 LYS A C 1
ATOM 804 O O . LYS A 1 100 ? 19.673 6.104 -18.892 1.00 92.94 100 LYS A O 1
ATOM 809 N N . ASP A 1 101 ? 18.316 5.023 -17.458 1.00 93.75 101 ASP A N 1
ATOM 810 C CA . ASP A 1 101 ? 18.321 3.758 -18.194 1.00 93.75 101 ASP A CA 1
ATOM 811 C C . ASP A 1 101 ? 17.603 3.899 -19.540 1.00 93.75 101 ASP A C 1
ATOM 813 O O . ASP A 1 101 ? 18.136 3.475 -20.571 1.00 93.75 101 ASP A O 1
ATOM 817 N N . ALA A 1 102 ? 16.459 4.587 -19.574 1.00 91.94 102 ALA A N 1
ATOM 818 C CA . ALA A 1 102 ? 15.727 4.868 -20.805 1.00 91.94 102 ALA A CA 1
ATOM 819 C C . ALA A 1 102 ? 16.578 5.662 -21.812 1.00 91.94 102 ALA A C 1
ATOM 821 O O . ALA A 1 102 ? 16.658 5.283 -22.983 1.00 91.94 102 ALA A O 1
ATOM 822 N N . ILE A 1 103 ? 17.283 6.709 -21.365 1.00 93.69 103 ILE A N 1
ATOM 823 C CA .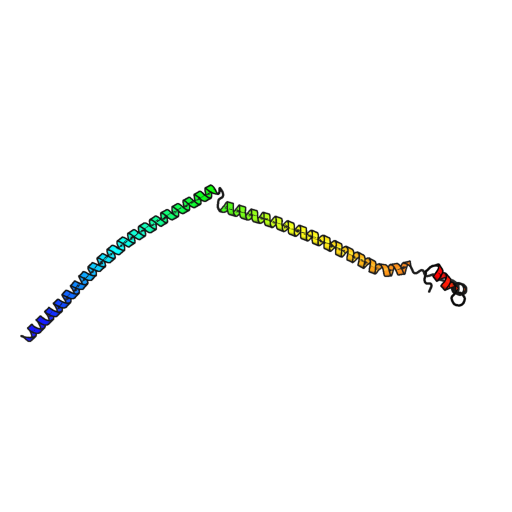 ILE A 1 103 ? 18.203 7.488 -22.212 1.00 93.69 103 ILE A CA 1
ATOM 824 C C . ILE A 1 103 ? 19.348 6.609 -22.734 1.00 93.69 103 ILE A C 1
ATOM 826 O O . ILE A 1 103 ? 19.749 6.728 -23.896 1.00 93.69 103 ILE A O 1
ATOM 830 N N . THR A 1 104 ? 19.882 5.718 -21.899 1.00 94.56 104 THR A N 1
ATOM 831 C CA . THR A 1 104 ? 20.982 4.820 -22.280 1.00 94.56 104 THR A CA 1
ATOM 832 C C . THR A 1 104 ? 20.540 3.830 -23.357 1.00 94.56 104 THR A C 1
ATOM 834 O O . THR A 1 104 ? 21.213 3.690 -24.383 1.00 94.56 104 THR A O 1
ATOM 837 N N . ILE A 1 105 ? 19.371 3.210 -23.180 1.00 93.88 105 ILE A N 1
ATOM 838 C CA . ILE A 1 105 ? 18.763 2.307 -24.165 1.00 93.88 105 ILE A CA 1
ATOM 839 C C . ILE A 1 105 ? 18.458 3.059 -25.466 1.00 93.88 105 ILE A C 1
ATOM 841 O O . ILE A 1 105 ? 18.780 2.571 -26.552 1.00 93.88 105 ILE A O 1
ATOM 845 N N . ALA A 1 106 ? 17.900 4.270 -25.375 1.00 92.19 106 ALA A N 1
ATOM 846 C CA . ALA A 1 106 ? 17.596 5.095 -26.540 1.00 92.19 106 ALA A CA 1
ATOM 847 C C . ALA A 1 106 ? 18.860 5.419 -27.353 1.00 92.19 106 ALA A C 1
ATOM 849 O O . ALA A 1 106 ? 18.865 5.252 -28.573 1.00 92.19 106 ALA A O 1
ATOM 850 N N . LYS A 1 107 ? 19.963 5.799 -26.690 1.00 94.38 107 LYS A N 1
ATOM 851 C CA . LYS A 1 107 ? 21.258 6.051 -27.348 1.00 94.38 107 LYS A CA 1
ATOM 852 C C . LYS A 1 107 ? 21.829 4.797 -28.012 1.00 94.38 107 LYS A C 1
ATOM 854 O O . LYS A 1 107 ? 22.328 4.883 -29.135 1.00 94.38 107 LYS A O 1
ATOM 859 N N . ALA A 1 108 ? 21.751 3.642 -27.351 1.00 94.50 108 ALA A N 1
ATOM 860 C CA . ALA A 1 108 ? 22.228 2.378 -27.910 1.00 94.50 108 ALA A CA 1
ATOM 861 C C . ALA A 1 108 ? 21.435 1.976 -29.167 1.00 94.50 108 ALA A C 1
ATOM 863 O O . ALA A 1 108 ? 22.028 1.639 -30.196 1.00 94.50 108 ALA A O 1
ATOM 864 N N . ASN A 1 109 ? 20.105 2.090 -29.114 1.00 94.38 109 ASN A N 1
ATOM 865 C CA . ASN A 1 109 ? 19.226 1.817 -30.251 1.00 94.38 109 ASN A CA 1
ATOM 866 C C . ASN A 1 109 ? 19.466 2.796 -31.404 1.00 94.38 109 ASN A C 1
ATOM 868 O O . ASN A 1 109 ? 19.596 2.365 -32.549 1.00 94.38 109 ASN A O 1
ATOM 872 N N . ALA A 1 110 ? 19.610 4.091 -31.109 1.00 94.31 110 ALA A N 1
ATOM 873 C CA . ALA A 1 110 ? 19.917 5.100 -32.116 1.00 94.31 110 ALA A CA 1
ATOM 874 C C . ALA A 1 110 ? 21.246 4.807 -32.832 1.00 94.31 110 ALA A C 1
ATOM 876 O O . ALA A 1 110 ? 21.312 4.890 -34.055 1.00 94.31 110 ALA A O 1
ATOM 877 N N . ASN A 1 111 ? 22.294 4.401 -32.102 1.00 93.75 111 ASN A N 1
ATOM 878 C CA . ASN A 1 111 ? 23.577 4.038 -32.714 1.00 93.75 111 ASN A CA 1
ATOM 879 C C . ASN A 1 111 ? 23.446 2.804 -33.621 1.00 93.75 111 ASN A C 1
ATOM 881 O O . ASN A 1 111 ? 23.995 2.777 -34.724 1.00 93.75 111 ASN A O 1
ATOM 885 N N . LYS A 1 112 ? 22.688 1.794 -33.178 1.00 95.00 112 LYS A N 1
ATOM 886 C CA . LYS A 1 112 ? 22.432 0.577 -33.956 1.00 95.00 112 LYS A CA 1
ATOM 887 C C . LYS A 1 112 ? 21.682 0.880 -35.255 1.00 95.00 112 LYS A C 1
ATOM 889 O O . LYS A 1 112 ? 22.105 0.416 -36.314 1.00 95.00 112 LYS A O 1
ATOM 894 N N . GLU A 1 113 ? 20.621 1.680 -35.191 1.00 94.94 113 GLU A N 1
ATOM 895 C CA . GLU A 1 113 ? 19.863 2.077 -36.381 1.00 94.94 113 GLU A CA 1
ATOM 896 C C . GLU A 1 113 ? 20.683 2.986 -37.302 1.00 94.94 113 GLU A C 1
ATOM 898 O O . GLU A 1 113 ? 20.685 2.773 -38.510 1.00 94.94 113 GLU A O 1
ATOM 903 N N . ALA A 1 114 ? 21.472 3.920 -36.761 1.00 94.06 114 ALA A N 1
ATOM 904 C CA . ALA A 1 114 ? 22.365 4.751 -37.568 1.00 94.06 114 ALA A CA 1
ATOM 905 C C . ALA A 1 114 ? 23.364 3.902 -38.373 1.00 94.06 114 ALA A C 1
ATOM 907 O O . ALA A 1 114 ? 23.514 4.098 -39.578 1.00 94.06 114 ALA A O 1
ATOM 908 N N . ARG A 1 115 ? 24.000 2.903 -37.742 1.00 92.75 115 ARG A N 1
ATOM 909 C CA . ARG A 1 115 ? 24.899 1.966 -38.441 1.00 92.75 115 ARG A CA 1
ATOM 910 C C . ARG A 1 115 ? 24.175 1.193 -39.538 1.00 92.75 115 ARG A C 1
ATOM 912 O O . ARG A 1 115 ? 24.710 1.044 -40.631 1.00 92.75 115 ARG A O 1
ATOM 919 N N . LYS A 1 116 ? 22.962 0.715 -39.256 1.00 94.56 116 LYS A N 1
ATOM 920 C CA . LYS A 1 116 ? 22.141 -0.012 -40.229 1.00 94.56 116 LYS A CA 1
ATOM 921 C C . LYS A 1 116 ? 21.801 0.859 -41.438 1.00 94.56 116 LYS A C 1
ATOM 923 O O . LYS A 1 116 ? 21.968 0.394 -42.561 1.00 94.56 116 LYS A O 1
ATOM 928 N N . ILE A 1 117 ? 21.391 2.108 -41.217 1.00 93.88 117 ILE A N 1
ATOM 929 C CA . ILE A 1 117 ? 21.100 3.069 -42.288 1.00 93.88 117 ILE A CA 1
ATOM 930 C C . ILE A 1 117 ? 22.348 3.303 -43.139 1.00 93.88 117 ILE A C 1
ATOM 932 O O . ILE A 1 117 ? 22.270 3.199 -44.356 1.00 93.88 117 ILE A O 1
ATOM 936 N N . VAL A 1 118 ? 23.510 3.547 -42.522 1.00 93.19 118 VAL A N 1
ATOM 937 C CA . VAL A 1 118 ? 24.763 3.769 -43.265 1.00 93.19 118 VAL A CA 1
ATOM 938 C C . VAL A 1 118 ? 25.127 2.557 -44.122 1.00 93.19 118 VAL A C 1
ATOM 940 O O . VAL A 1 118 ? 25.431 2.719 -45.301 1.00 93.19 118 VAL A O 1
ATOM 943 N N . ILE A 1 119 ? 25.045 1.342 -43.571 1.00 90.56 119 ILE A N 1
ATOM 944 C CA . ILE A 1 119 ? 25.314 0.109 -44.327 1.00 90.56 119 ILE A CA 1
ATOM 945 C C . ILE A 1 119 ? 24.344 -0.026 -45.506 1.00 90.56 119 ILE A C 1
ATOM 947 O O . ILE A 1 119 ? 24.775 -0.314 -46.619 1.00 90.56 119 ILE A O 1
ATOM 951 N N . GLN A 1 120 ? 23.049 0.213 -45.285 1.00 90.44 120 GLN A N 1
ATOM 952 C CA . GLN A 1 120 ? 22.040 0.144 -46.343 1.00 90.44 120 GLN A CA 1
ATOM 953 C C . GLN A 1 120 ? 22.268 1.197 -47.433 1.00 90.44 120 GLN A C 1
ATOM 955 O O . GLN A 1 120 ? 22.110 0.891 -48.614 1.00 90.44 120 GLN A O 1
ATOM 960 N N . SER A 1 121 ? 22.666 2.413 -47.058 1.00 88.94 121 SER A N 1
ATOM 961 C CA . SER A 1 121 ? 23.006 3.475 -48.008 1.00 88.94 121 SER A CA 1
ATOM 962 C C . SER A 1 121 ? 24.221 3.102 -48.851 1.00 88.94 121 SER A C 1
ATOM 964 O O . SER A 1 121 ? 24.161 3.222 -50.070 1.00 88.94 121 SER A O 1
ATOM 966 N N . ILE A 1 122 ? 25.284 2.575 -48.231 1.00 87.12 122 ILE A N 1
ATOM 967 C CA . ILE A 1 122 ? 26.472 2.089 -48.949 1.00 87.12 122 ILE A CA 1
ATOM 968 C C . ILE A 1 122 ? 26.077 0.976 -49.923 1.00 87.12 122 ILE A C 1
ATOM 970 O O . ILE A 1 122 ? 26.396 1.061 -51.102 1.00 87.12 122 ILE A O 1
ATOM 974 N N . GLN A 1 123 ? 25.327 -0.032 -49.470 1.00 83.31 123 GLN A N 1
ATOM 975 C CA . GLN A 1 123 ? 24.896 -1.146 -50.322 1.00 83.31 123 GLN A CA 1
ATOM 976 C C . GLN A 1 123 ? 24.076 -0.690 -51.535 1.00 83.31 123 GLN A C 1
ATOM 978 O O . GLN A 1 123 ? 24.226 -1.264 -52.611 1.00 83.31 123 GLN A O 1
ATOM 983 N N . ARG A 1 124 ? 23.230 0.337 -51.379 1.00 83.31 124 ARG A N 1
ATOM 984 C CA . ARG A 1 124 ? 22.457 0.911 -52.490 1.00 83.31 124 ARG A CA 1
ATOM 985 C C . ARG A 1 124 ? 23.332 1.715 -53.451 1.00 83.31 124 ARG A C 1
ATOM 987 O O . ARG A 1 124 ? 23.234 1.507 -54.652 1.00 83.31 124 ARG A O 1
ATOM 994 N N . MET A 1 125 ? 24.195 2.592 -52.935 1.00 81.38 125 MET A N 1
ATOM 995 C CA . MET A 1 125 ? 25.012 3.483 -53.769 1.00 81.38 125 MET A CA 1
ATOM 996 C C . MET A 1 125 ? 26.189 2.776 -54.448 1.00 81.38 125 MET A C 1
ATOM 998 O O . MET A 1 125 ? 26.603 3.194 -55.525 1.00 81.38 125 MET A O 1
ATOM 1002 N N . CYS A 1 126 ? 26.734 1.710 -53.852 1.00 74.69 126 CYS A N 1
ATOM 1003 C CA . CYS A 1 126 ? 27.878 0.996 -54.418 1.00 74.69 126 CYS A CA 1
ATOM 1004 C C . CYS A 1 126 ? 27.593 0.459 -55.822 1.00 74.69 126 CYS A C 1
ATOM 1006 O O . CYS A 1 126 ? 28.456 0.576 -56.678 1.00 74.69 126 CYS A O 1
ATOM 1008 N N . ALA A 1 127 ? 26.403 -0.087 -56.087 1.00 73.25 127 ALA A N 1
ATOM 1009 C CA . ALA A 1 127 ? 26.092 -0.624 -57.411 1.00 73.25 127 ALA A CA 1
ATOM 1010 C C . ALA A 1 127 ? 26.113 0.469 -58.496 1.00 73.25 127 ALA A C 1
ATOM 1012 O O . ALA A 1 127 ? 26.742 0.288 -59.534 1.00 73.25 127 ALA A O 1
ATOM 1013 N N . GLU A 1 128 ? 25.486 1.617 -58.230 1.00 72.81 128 GLU A N 1
ATOM 1014 C CA . GLU A 1 128 ? 25.436 2.746 -59.167 1.00 72.81 128 GLU A CA 1
ATOM 1015 C C . GLU A 1 128 ? 26.828 3.363 -59.372 1.00 72.81 128 GLU A C 1
ATOM 1017 O O . GLU A 1 128 ? 27.288 3.504 -60.504 1.00 72.81 128 GLU A O 1
ATOM 1022 N N . TYR A 1 129 ? 27.552 3.635 -58.282 1.00 73.25 129 TYR A N 1
ATOM 1023 C CA . TYR A 1 129 ? 28.858 4.293 -58.349 1.00 73.25 129 TYR A CA 1
ATOM 1024 C C . TYR A 1 129 ? 29.958 3.396 -58.937 1.00 73.25 129 TYR A C 1
ATOM 1026 O O . TYR A 1 129 ? 30.876 3.884 -59.600 1.00 73.25 129 TYR A O 1
ATOM 1034 N N . THR A 1 130 ? 29.883 2.078 -58.713 1.00 71.88 130 THR A N 1
ATOM 1035 C CA . THR A 1 130 ? 30.795 1.116 -59.343 1.00 71.88 130 THR A CA 1
ATOM 1036 C C . THR A 1 130 ? 30.573 1.067 -60.851 1.00 71.88 130 THR A C 1
ATOM 1038 O O . THR A 1 130 ? 31.558 1.048 -61.583 1.00 71.88 130 THR A O 1
ATOM 1041 N N . ILE A 1 131 ? 29.330 1.109 -61.338 1.00 70.56 131 ILE A N 1
ATOM 1042 C CA . ILE A 1 131 ? 29.067 1.152 -62.785 1.00 70.56 131 ILE A CA 1
ATOM 1043 C C . ILE A 1 131 ? 29.642 2.439 -63.393 1.00 70.56 131 ILE A C 1
ATOM 1045 O O . ILE A 1 131 ? 30.373 2.364 -64.378 1.00 70.56 131 ILE A O 1
ATOM 1049 N N . GLU A 1 132 ? 29.391 3.597 -62.776 1.00 69.50 132 GLU A N 1
ATOM 1050 C CA . GLU A 1 132 ? 29.876 4.890 -63.284 1.00 69.50 132 GLU A CA 1
ATOM 1051 C C . GLU A 1 132 ? 31.407 4.992 -63.351 1.00 69.50 132 GLU A C 1
ATOM 1053 O O . GLU A 1 132 ? 31.936 5.564 -64.300 1.00 69.50 132 GLU A O 1
ATOM 1058 N N . ASN A 1 133 ? 32.134 4.442 -62.372 1.00 69.06 133 ASN A N 1
ATOM 1059 C CA . ASN A 1 133 ? 33.599 4.555 -62.336 1.00 69.06 133 ASN A CA 1
ATOM 1060 C C . ASN A 1 133 ? 34.343 3.425 -63.055 1.00 69.06 133 ASN A C 1
ATOM 1062 O O . ASN A 1 133 ? 35.518 3.592 -63.374 1.00 69.06 133 ASN A O 1
ATOM 1066 N N . THR A 1 134 ? 33.707 2.273 -63.281 1.00 75.75 134 THR A N 1
ATOM 1067 C CA . THR A 1 134 ? 34.389 1.097 -63.860 1.00 75.75 134 THR A CA 1
ATOM 1068 C C . THR A 1 134 ? 34.150 0.972 -65.365 1.00 75.75 134 THR A C 1
ATOM 1070 O O . THR A 1 134 ? 34.910 0.292 -66.049 1.00 75.75 134 THR A O 1
ATOM 1073 N N . VAL A 1 135 ? 33.133 1.649 -65.909 1.00 77.44 135 VAL A N 1
ATOM 1074 C CA . VAL A 1 135 ? 32.826 1.620 -67.344 1.00 77.44 135 VAL A CA 1
ATOM 1075 C C . VAL A 1 135 ? 33.368 2.881 -68.012 1.00 77.44 135 VAL A C 1
ATOM 1077 O O . VAL A 1 135 ? 32.904 3.987 -67.757 1.00 77.44 135 VAL A O 1
ATOM 1080 N N . SER A 1 136 ? 34.345 2.716 -68.903 1.00 78.94 136 SER A N 1
ATOM 1081 C CA . SER A 1 136 ? 34.854 3.794 -69.758 1.00 78.94 136 SER A CA 1
ATOM 1082 C C . SER A 1 136 ? 34.488 3.513 -71.210 1.00 78.94 136 SER A C 1
ATOM 1084 O O . SER A 1 136 ? 34.859 2.478 -71.755 1.00 78.94 136 SER A O 1
ATOM 1086 N N . VAL A 1 137 ? 33.765 4.440 -71.841 1.00 80.94 137 VAL A N 1
ATOM 1087 C CA . VAL A 1 137 ? 33.371 4.329 -73.251 1.00 80.94 137 VAL A CA 1
ATOM 1088 C C . VAL A 1 137 ? 34.344 5.133 -74.103 1.00 80.94 137 VAL A C 1
ATOM 1090 O O . VAL A 1 137 ? 34.493 6.340 -73.910 1.00 80.94 137 VAL A O 1
ATOM 1093 N N . PHE A 1 138 ? 34.994 4.467 -75.055 1.00 80.62 138 PHE A N 1
ATOM 1094 C CA . PHE A 1 138 ? 35.869 5.109 -76.030 1.00 80.62 138 PHE A CA 1
ATOM 1095 C C . PHE A 1 138 ? 35.276 4.969 -77.431 1.00 80.62 138 PHE A C 1
ATOM 1097 O O . PHE A 1 138 ? 35.008 3.861 -77.894 1.00 80.62 138 PHE A O 1
ATOM 1104 N N . ASN A 1 139 ? 35.085 6.096 -78.111 1.00 82.25 139 ASN A N 1
ATOM 1105 C CA . ASN A 1 139 ? 34.591 6.108 -79.483 1.00 82.25 139 ASN A CA 1
ATOM 1106 C C . ASN A 1 139 ? 35.777 5.974 -80.444 1.00 82.25 139 ASN A C 1
ATOM 1108 O O . ASN A 1 139 ? 36.747 6.719 -80.332 1.00 82.25 139 ASN A O 1
ATOM 1112 N N . LEU A 1 140 ? 35.707 5.021 -81.375 1.00 85.56 140 LEU A N 1
ATOM 1113 C CA . LEU A 1 140 ? 36.733 4.826 -82.400 1.00 85.56 140 LEU A CA 1
ATOM 1114 C C . LEU A 1 140 ? 36.368 5.601 -83.669 1.00 85.56 140 LEU A C 1
ATOM 1116 O O . LEU A 1 140 ? 35.247 5.493 -84.159 1.00 85.56 140 LEU A O 1
ATOM 1120 N N . ASP A 1 141 ? 37.340 6.323 -84.226 1.00 81.50 141 ASP A N 1
ATOM 1121 C CA . ASP A 1 141 ? 37.150 7.166 -85.416 1.00 81.50 141 ASP A CA 1
ATOM 1122 C C . ASP A 1 141 ? 37.115 6.373 -86.742 1.00 81.50 141 ASP A C 1
ATOM 1124 O O . ASP A 1 141 ? 36.800 6.933 -87.791 1.00 81.50 141 ASP A O 1
ATOM 1128 N N . SER A 1 142 ? 37.462 5.077 -86.730 1.00 86.75 142 SER A N 1
ATOM 1129 C CA . SER A 1 142 ? 37.483 4.220 -87.927 1.00 86.75 142 SER A CA 1
ATOM 1130 C C . SER A 1 142 ? 37.350 2.725 -87.600 1.00 86.75 142 SER A C 1
ATOM 1132 O O . SER A 1 142 ? 37.952 2.223 -86.645 1.00 86.75 142 SER A O 1
ATOM 1134 N N . ASP A 1 143 ? 36.623 1.994 -88.450 1.00 82.44 143 ASP A N 1
ATOM 1135 C CA . ASP A 1 143 ? 36.448 0.537 -88.360 1.00 82.44 143 ASP A CA 1
ATOM 1136 C C . ASP A 1 143 ? 37.750 -0.249 -88.609 1.00 82.44 143 ASP A C 1
ATOM 1138 O O . ASP A 1 143 ? 37.905 -1.363 -88.100 1.00 82.44 143 ASP A O 1
ATOM 1142 N N . ASP A 1 144 ? 38.729 0.334 -89.309 1.00 83.62 144 ASP A N 1
ATOM 1143 C CA . ASP A 1 144 ? 40.044 -0.294 -89.505 1.00 83.62 144 ASP A CA 1
ATOM 1144 C C . ASP A 1 144 ? 40.793 -0.453 -88.171 1.00 83.62 144 ASP A C 1
ATOM 1146 O O . ASP A 1 144 ? 41.415 -1.487 -87.905 1.00 83.62 144 ASP A O 1
ATOM 1150 N N . VAL A 1 145 ? 40.678 0.548 -87.289 1.00 82.88 145 VAL A N 1
ATOM 1151 C CA . VAL A 1 145 ? 41.267 0.527 -85.941 1.00 82.88 145 VAL A CA 1
ATOM 1152 C C . VAL A 1 145 ? 40.558 -0.516 -85.076 1.00 82.88 145 VAL A C 1
ATOM 1154 O O . VAL A 1 145 ? 41.210 -1.295 -84.379 1.00 82.88 145 VAL A O 1
ATOM 1157 N N . LYS A 1 146 ? 39.227 -0.611 -85.186 1.00 85.62 146 LYS A N 1
ATOM 1158 C CA . LYS A 1 146 ? 38.430 -1.648 -84.513 1.00 85.62 146 LYS A CA 1
ATOM 1159 C C . LYS A 1 146 ? 38.867 -3.057 -84.930 1.00 85.62 146 LYS A C 1
ATOM 1161 O O . LYS A 1 146 ? 39.054 -3.923 -84.076 1.00 85.62 146 LYS A O 1
ATOM 1166 N N . GLY A 1 147 ? 39.099 -3.282 -86.225 1.00 86.12 147 GLY A N 1
ATOM 1167 C CA . GLY A 1 147 ? 39.587 -4.560 -86.750 1.00 86.12 147 GLY A CA 1
ATOM 1168 C C . GLY A 1 147 ? 40.962 -4.966 -86.200 1.00 86.12 147 GLY A C 1
ATOM 1169 O O . GLY A 1 147 ? 41.178 -6.141 -85.886 1.00 86.12 147 GLY A O 1
ATOM 1170 N N . GLN A 1 148 ? 41.878 -4.006 -86.025 1.00 84.56 148 GLN A N 1
ATOM 1171 C CA . GLN A 1 148 ? 43.204 -4.249 -85.438 1.00 84.56 148 GLN A CA 1
ATOM 1172 C C . GLN A 1 148 ? 43.156 -4.539 -83.929 1.00 84.56 148 GLN A C 1
ATOM 1174 O O . GLN A 1 148 ? 43.896 -5.405 -83.453 1.00 84.56 148 GLN A O 1
ATOM 1179 N N . ILE A 1 149 ? 42.282 -3.850 -83.188 1.00 84.88 149 ILE A N 1
ATOM 1180 C CA . ILE A 1 149 ? 42.099 -4.056 -81.742 1.00 84.88 149 ILE A CA 1
ATOM 1181 C C . ILE A 1 149 ? 41.497 -5.441 -81.456 1.00 84.88 149 ILE A C 1
ATOM 1183 O O . ILE A 1 149 ? 41.959 -6.134 -80.552 1.00 84.88 149 ILE A O 1
ATOM 1187 N N . ILE A 1 150 ? 40.522 -5.894 -82.253 1.00 89.19 150 ILE A N 1
ATOM 1188 C CA . ILE A 1 150 ? 39.911 -7.225 -82.084 1.00 89.19 150 ILE A CA 1
ATOM 1189 C C . ILE A 1 150 ? 40.886 -8.337 -82.513 1.00 89.19 150 ILE A C 1
ATOM 1191 O O . ILE A 1 150 ? 41.085 -9.325 -81.797 1.00 89.19 150 ILE A O 1
ATOM 1195 N N . GLY A 1 151 ? 41.540 -8.168 -83.667 1.00 89.56 151 GLY A N 1
ATOM 1196 C CA . GLY A 1 151 ? 42.440 -9.163 -84.253 1.00 89.56 151 GLY A CA 1
ATOM 1197 C C . GLY A 1 151 ? 41.716 -10.396 -84.824 1.00 89.56 151 GLY A C 1
ATOM 1198 O O . GLY A 1 151 ? 40.511 -10.589 -84.666 1.00 89.56 151 GLY A O 1
ATOM 1199 N N . ARG A 1 152 ? 42.456 -11.275 -85.515 1.00 86.56 152 ARG A N 1
ATOM 1200 C CA . ARG A 1 152 ? 41.887 -12.494 -86.127 1.00 86.56 152 ARG A CA 1
ATOM 1201 C C . ARG A 1 152 ? 41.398 -13.462 -85.042 1.00 86.56 152 ARG A C 1
ATOM 1203 O O . ARG A 1 152 ? 42.191 -13.882 -84.200 1.00 86.56 152 ARG A O 1
ATOM 1210 N N . GLU A 1 153 ? 40.109 -13.812 -85.090 1.00 87.00 153 GLU A N 1
ATOM 1211 C CA . GLU A 1 153 ? 39.409 -14.675 -84.113 1.00 87.00 153 GLU A CA 1
ATOM 1212 C C . GLU A 1 153 ? 39.351 -14.095 -82.684 1.00 87.00 153 GLU A C 1
ATOM 1214 O O . GLU A 1 153 ? 39.226 -14.840 -81.713 1.00 87.00 153 GLU A O 1
ATOM 1219 N N . GLY A 1 154 ? 39.465 -12.768 -82.535 1.00 86.31 154 GLY A N 1
ATOM 1220 C CA . GLY A 1 154 ? 39.409 -12.108 -81.224 1.00 86.31 154 GLY A CA 1
ATOM 1221 C C . GLY A 1 154 ? 40.658 -12.326 -80.362 1.00 86.31 154 GLY A C 1
ATOM 1222 O O . GLY A 1 154 ? 40.604 -12.201 -79.140 1.00 86.31 154 GLY A O 1
ATOM 1223 N N . ARG A 1 155 ? 41.793 -12.699 -80.970 1.00 89.44 155 ARG A N 1
ATOM 1224 C CA . ARG A 1 155 ? 43.038 -12.972 -80.233 1.00 89.44 155 ARG A CA 1
ATOM 1225 C C . ARG A 1 155 ? 43.604 -11.747 -79.515 1.00 89.44 155 ARG A C 1
ATOM 1227 O O . ARG A 1 155 ? 44.091 -11.899 -78.400 1.00 89.44 155 ARG A O 1
ATOM 1234 N N . ASN A 1 156 ? 43.542 -10.563 -80.130 1.00 89.31 156 ASN A N 1
ATOM 1235 C CA . ASN A 1 156 ? 44.113 -9.352 -79.534 1.00 89.31 156 ASN A CA 1
ATOM 1236 C C . ASN A 1 156 ? 43.256 -8.841 -78.375 1.00 89.31 156 ASN A C 1
ATOM 1238 O O . ASN A 1 156 ? 43.806 -8.553 -77.316 1.00 89.31 156 ASN A O 1
ATOM 1242 N N . ILE A 1 157 ? 41.930 -8.7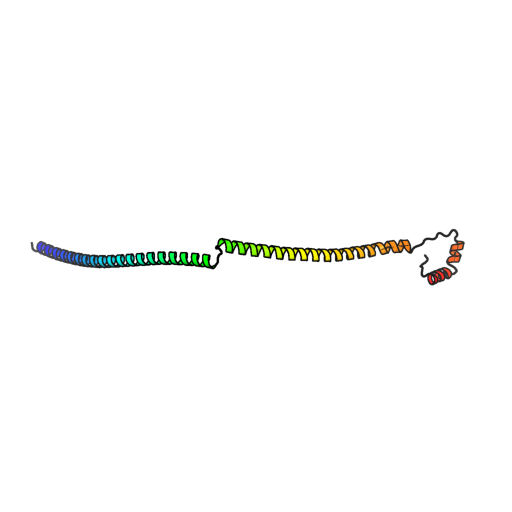99 -78.542 1.00 89.88 157 ILE A N 1
ATOM 1243 C CA . ILE A 1 157 ? 41.022 -8.358 -77.475 1.00 89.88 157 ILE A CA 1
ATOM 1244 C C . ILE A 1 157 ? 41.136 -9.256 -76.237 1.00 89.88 157 ILE A C 1
ATOM 1246 O O . ILE A 1 157 ? 41.376 -8.741 -75.155 1.00 89.88 157 ILE A O 1
ATOM 1250 N N . ARG A 1 158 ? 41.163 -10.588 -76.393 1.00 88.25 158 ARG A N 1
ATOM 1251 C CA . ARG A 1 158 ? 41.351 -11.514 -75.258 1.00 88.25 158 ARG A CA 1
ATOM 1252 C C . ARG A 1 158 ? 42.699 -11.356 -74.558 1.00 88.25 158 ARG A C 1
ATOM 1254 O O . ARG A 1 158 ? 42.789 -11.527 -73.347 1.00 88.25 158 ARG A O 1
ATOM 1261 N N . ALA A 1 159 ? 43.762 -11.071 -75.312 1.00 87.62 159 ALA A N 1
ATOM 1262 C CA . ALA A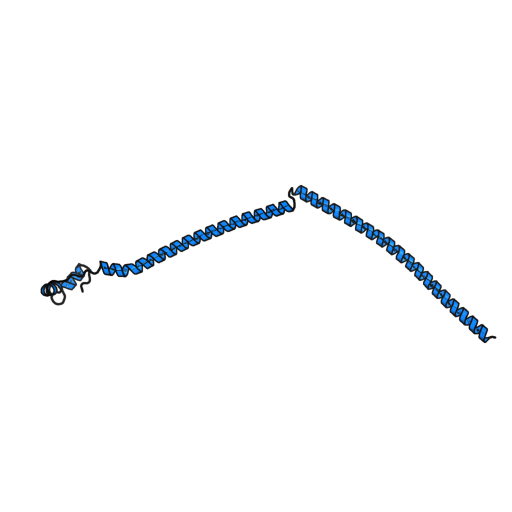 1 159 ? 45.080 -10.826 -74.734 1.00 87.62 159 ALA A CA 1
ATOM 1263 C C . ALA A 1 159 ? 45.111 -9.507 -73.946 1.00 87.62 159 ALA A C 1
ATOM 1265 O O . ALA A 1 159 ? 45.727 -9.453 -72.884 1.00 87.62 159 ALA A O 1
ATOM 1266 N N . LEU A 1 160 ? 44.425 -8.470 -74.439 1.00 86.94 160 LEU A N 1
ATOM 1267 C CA . LEU A 1 160 ? 44.261 -7.199 -73.736 1.00 86.94 160 LEU A CA 1
ATOM 1268 C C . LEU A 1 160 ? 43.424 -7.367 -72.463 1.00 86.94 160 LEU A C 1
ATOM 1270 O O . LEU A 1 160 ? 43.871 -6.920 -71.414 1.00 86.94 160 LEU A O 1
ATOM 1274 N N . GLU A 1 161 ? 42.288 -8.064 -72.526 1.00 90.19 161 GLU A N 1
ATOM 1275 C CA . GLU A 1 161 ? 41.446 -8.378 -71.359 1.00 90.19 161 GLU A CA 1
ATOM 1276 C C . GLU A 1 161 ? 42.216 -9.183 -70.303 1.00 90.19 161 GLU A C 1
ATOM 1278 O O . GLU A 1 161 ? 42.170 -8.872 -69.116 1.00 90.19 161 GLU A O 1
ATOM 1283 N N . ALA A 1 162 ? 42.999 -10.183 -70.721 1.00 86.94 162 ALA A N 1
ATOM 1284 C CA . ALA A 1 162 ? 43.819 -10.978 -69.808 1.00 86.94 162 ALA A CA 1
ATOM 1285 C C . ALA A 1 162 ? 44.977 -10.179 -69.181 1.00 86.94 162 ALA A C 1
ATOM 1287 O O . ALA A 1 162 ? 45.375 -10.464 -68.052 1.00 86.94 162 ALA A O 1
ATOM 1288 N N . ALA A 1 163 ? 45.533 -9.199 -69.900 1.00 88.50 163 ALA A N 1
ATOM 1289 C CA . ALA A 1 163 ? 46.638 -8.375 -69.415 1.00 88.50 163 ALA A CA 1
ATOM 1290 C C . ALA A 1 163 ? 46.177 -7.234 -68.495 1.00 88.50 163 ALA A C 1
ATOM 1292 O O . ALA A 1 163 ? 46.898 -6.880 -67.563 1.00 88.50 163 ALA A O 1
ATOM 1293 N N . THR A 1 164 ? 45.005 -6.646 -68.752 1.00 84.50 164 THR A N 1
ATOM 1294 C CA . THR A 1 164 ? 44.469 -5.511 -67.980 1.00 84.50 164 THR A CA 1
ATOM 1295 C C . THR A 1 164 ? 43.476 -5.934 -66.901 1.00 84.50 164 THR A C 1
ATOM 1297 O O . THR A 1 164 ? 43.255 -5.181 -65.956 1.00 84.50 164 THR A O 1
ATOM 1300 N N . GLY A 1 165 ? 42.885 -7.125 -67.021 1.00 81.31 165 GLY A N 1
ATOM 1301 C CA . GLY A 1 165 ? 41.820 -7.599 -66.141 1.00 81.31 165 GLY A CA 1
ATOM 1302 C C . GLY A 1 165 ? 40.487 -6.865 -66.330 1.00 81.31 165 GLY A C 1
ATOM 1303 O O . GLY A 1 165 ? 39.601 -7.023 -65.494 1.00 81.31 165 GLY A O 1
ATOM 1304 N N . ALA A 1 166 ? 40.349 -6.058 -67.387 1.00 81.94 166 ALA A N 1
ATOM 1305 C CA . ALA A 1 166 ? 39.107 -5.388 -67.758 1.00 81.94 166 ALA A CA 1
ATOM 1306 C C . ALA A 1 166 ? 38.341 -6.212 -68.804 1.00 81.94 166 ALA A C 1
ATOM 1308 O O . ALA A 1 166 ? 38.956 -6.862 -69.647 1.00 81.94 166 ALA A O 1
ATOM 1309 N N . GLU A 1 167 ? 37.010 -6.163 -68.762 1.00 83.00 167 GLU A N 1
ATOM 1310 C CA . GLU A 1 167 ? 36.128 -6.734 -69.789 1.00 83.00 167 GLU A CA 1
ATOM 1311 C C . GLU A 1 167 ? 35.893 -5.683 -70.883 1.00 83.00 167 GLU A C 1
ATOM 1313 O O . GLU A 1 167 ? 35.511 -4.550 -70.577 1.00 83.00 167 GLU A O 1
ATOM 1318 N N . ILE A 1 168 ? 36.160 -6.029 -72.145 1.00 83.19 168 ILE A N 1
ATOM 1319 C CA . ILE A 1 168 ? 36.041 -5.109 -73.283 1.00 83.19 168 ILE A CA 1
ATOM 1320 C C . ILE A 1 168 ? 34.907 -5.613 -74.182 1.00 83.19 168 ILE A C 1
ATOM 1322 O O . ILE A 1 168 ? 35.024 -6.668 -74.804 1.00 83.19 168 ILE A O 1
ATOM 1326 N N . VAL A 1 169 ? 33.815 -4.845 -74.266 1.00 77.19 169 VAL A N 1
ATOM 1327 C CA . VAL A 1 169 ? 32.587 -5.190 -75.013 1.00 77.19 169 VAL A CA 1
ATOM 1328 C C . VAL A 1 169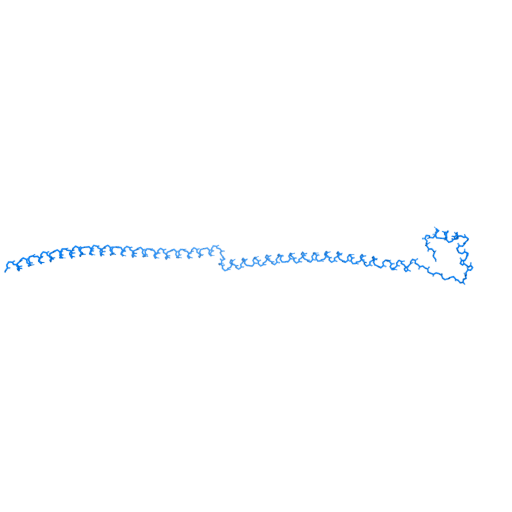 ? 32.390 -4.282 -76.222 1.00 77.19 169 VAL A C 1
ATOM 1330 O O . VAL A 1 169 ? 32.612 -3.059 -76.082 1.00 77.19 169 VAL A O 1
#

Organism: NCBI:txid163714

Foldseek 3Di:
DVVVVVVVVVVVVVVVVVVVVVVVVVVVVVVVVVVVVVVVVVVVVVVVVVVVVVVVVVVVVVVVLVVVCVVVVADPVRVVVVVVVVVVVVVVVVVVVVVVVVVVVVVVVVVVVVVVVVVVVCVVVVVVVCCVVQDDDDDDPDVVVVDVCCDDPRVNVVVVCVVVVHDDD

Sequence (169 aa):
MKERELNVVAQEKELKLKADKVREKEEDIESRESEIKTIRENLEKQLNIVTKKKEELDKANEKHIKALENIAKLSEADAKEQLLDAVKAKVETDAMAIEKDAITIAKANANKEARKIVIQSIQRMCAEYTIENTVSVFNLDSDDVKGQIIGREGRNIRALEAATGAEIV

Secondary structure (DSSP, 8-state):
-HHHHHHHHHHHHHHHHHHHHHHHHHHHHHHHHHHHHHHHHHHHHHHHHHHHHHHHHHHHHHHHHHHHHHHHTS-HHHHHHHHHHHHHHHHHHHHHHHHHHHHHHHHHHHHHHHHHHHHHHHHHHHHHHHHHHH------S-HHHHHHHH-GGGHHHHHHHHHH-----